Protein AF-A0A4S2T8K8-F1 (afdb_monomer)

Solvent-accessible surface area (backbone atoms only — not comparable to full-atom values): 8260 Å² total; per-residue (Å²): 137,84,84,83,81,82,75,81,81,77,74,72,78,70,74,68,76,72,73,80,57,58,28,91,37,44,67,51,19,47,50,31,52,51,50,32,50,51,57,35,48,76,70,72,42,71,65,49,80,52,95,54,35,40,33,26,59,85,44,47,73,50,94,89,47,81,72,21,31,35,35,33,48,40,88,53,84,82,14,25,40,36,36,34,42,85,93,41,77,48,80,22,52,40,28,67,58,46,47,62,67,43,42,66,51,52,55,54,69,69,48,80,44,77,92,64,82,51,58,94,92,53,81,59,63,88,84,64,70,76,69,90,78,80,125

Mean predicted aligned error: 12.74 Å

Nearest PDB structures (foldseek):
  2ehb-assembly1_D  TM=4.635E-01  e=9.766E+00  Arabidopsis thaliana
  3efj-assembly3_B  TM=3.131E-01  e=3.460E+00  Homo sapiens
  7b42-assembly1_A  TM=3.082E-01  e=4.485E+00  Homo sapiens
  7b43-assembly2_B  TM=3.088E-01  e=8.578E+00  Homo sapiens

Foldseek 3Di:
DDDDDDDPPPPPVPVPPPPLQAQPALVSQVVLVVVLCVVCVVLVFDWDDDVQKIFRQLQALAPPRRRHWMWGFDRDPPTFTFIAHPNDTDTHRGSVRVVVVSVLSSVLQPDDLVPVPDDPPDGRHSPDDPDPPDD

Radius of gyration: 21.59 Å; Cα contacts (8 Å, |Δi|>4): 191; chains: 1; bounding box: 44×66×61 Å

Sequence (135 aa):
MPLTITHPAGSATQTAAAVSAWPATAAAADAELAHLAELLADAGVTAVSAAGVLAAPGLAAGPGDTAGIRVRTTSNPPHALYLIAAGRLTPHTTAGSAFAHLRPLIEAAARPCDGCGAEAGKPCNPGCLPDPTTD

Structure (mmCIF, N/CA/C/O backbone):
data_AF-A0A4S2T8K8-F1
#
_entry.id   AF-A0A4S2T8K8-F1
#
loop_
_atom_site.group_PDB
_atom_site.id
_atom_site.type_symbol
_atom_site.label_atom_id
_atom_site.label_alt_id
_atom_site.label_comp_id
_atom_site.label_asym_id
_atom_site.label_entity_id
_atom_site.label_seq_id
_atom_site.pdbx_PDB_ins_code
_atom_site.Cartn_x
_atom_site.Cartn_y
_atom_site.Cartn_z
_atom_site.occupancy
_atom_site.B_iso_or_equiv
_atom_site.auth_seq_id
_atom_site.auth_comp_id
_atom_site.auth_asym_id
_atom_site.auth_atom_id
_atom_site.pdbx_PDB_model_num
ATOM 1 N N . MET A 1 1 ? 7.712 -57.116 -35.534 1.00 41.38 1 MET A N 1
ATOM 2 C CA . MET A 1 1 ? 6.662 -56.078 -35.476 1.00 41.38 1 MET A CA 1
ATOM 3 C C . MET A 1 1 ? 6.716 -55.423 -34.101 1.00 41.38 1 MET A C 1
ATOM 5 O O . MET A 1 1 ? 6.357 -56.100 -33.147 1.00 41.38 1 MET A O 1
ATOM 9 N N . PRO A 1 2 ? 7.244 -54.196 -33.951 1.00 42.88 2 PRO A N 1
ATOM 10 C CA . PRO A 1 2 ? 7.223 -53.494 -32.672 1.00 42.88 2 PRO A CA 1
ATOM 11 C C . PRO A 1 2 ? 6.031 -52.527 -32.586 1.00 42.88 2 PRO A C 1
ATOM 13 O O . PRO A 1 2 ? 5.710 -51.832 -33.547 1.00 42.88 2 PRO A O 1
ATOM 16 N N . LEU A 1 3 ? 5.373 -52.531 -31.426 1.00 41.97 3 LEU A N 1
ATOM 17 C CA . LEU A 1 3 ? 4.215 -51.709 -31.078 1.00 41.97 3 LEU A CA 1
ATOM 18 C C . LEU A 1 3 ? 4.654 -50.272 -30.762 1.00 41.97 3 LEU A C 1
ATOM 20 O O . LEU A 1 3 ? 5.529 -50.053 -29.926 1.00 41.97 3 LEU A O 1
ATOM 24 N N . THR A 1 4 ? 4.027 -49.298 -31.415 1.00 42.19 4 THR A N 1
ATOM 25 C CA . THR A 1 4 ? 4.173 -47.864 -31.143 1.00 42.19 4 THR A CA 1
ATOM 26 C C . THR A 1 4 ? 3.435 -47.516 -29.849 1.00 42.19 4 THR A C 1
ATOM 28 O O . THR A 1 4 ? 2.208 -47.554 -29.800 1.00 42.19 4 THR A O 1
ATOM 31 N N . ILE A 1 5 ? 4.170 -47.170 -28.789 1.00 52.16 5 ILE A N 1
ATOM 32 C CA . ILE A 1 5 ? 3.596 -46.557 -27.585 1.00 52.16 5 ILE A CA 1
ATOM 33 C C . ILE A 1 5 ? 3.475 -45.055 -27.855 1.00 52.16 5 ILE A C 1
ATOM 35 O O . ILE A 1 5 ? 4.456 -44.315 -27.781 1.00 52.16 5 ILE A O 1
ATOM 39 N N . THR A 1 6 ? 2.268 -44.604 -28.187 1.00 43.56 6 THR A N 1
ATOM 40 C CA . THR A 1 6 ? 1.914 -43.181 -28.195 1.00 43.56 6 THR A CA 1
ATOM 41 C C . THR A 1 6 ? 1.750 -42.721 -26.747 1.00 43.56 6 THR A C 1
ATOM 43 O O . THR A 1 6 ? 0.721 -42.967 -26.126 1.00 43.56 6 THR A O 1
ATOM 46 N N . HIS A 1 7 ? 2.769 -42.063 -26.193 1.00 45.03 7 HIS A N 1
ATOM 47 C CA . HIS A 1 7 ? 2.611 -41.280 -24.968 1.00 45.03 7 HIS A CA 1
ATOM 48 C C . HIS A 1 7 ? 1.854 -39.984 -25.297 1.00 45.03 7 HIS A C 1
ATOM 50 O O . HIS A 1 7 ? 2.333 -39.216 -26.136 1.00 45.03 7 HIS A O 1
ATOM 56 N N . PRO A 1 8 ? 0.733 -39.663 -24.628 1.00 48.66 8 PRO A N 1
ATOM 57 C CA . PRO A 1 8 ? 0.291 -38.284 -24.553 1.00 48.66 8 PRO A CA 1
ATOM 58 C C . PRO A 1 8 ? 1.246 -37.573 -23.592 1.00 48.66 8 PRO A C 1
ATOM 60 O O . PRO A 1 8 ? 1.192 -37.771 -22.379 1.00 48.66 8 PRO A O 1
ATOM 63 N N . ALA A 1 9 ? 2.158 -36.764 -24.130 1.00 49.81 9 ALA A N 1
ATOM 64 C CA . ALA A 1 9 ? 2.886 -35.797 -23.324 1.00 49.81 9 ALA A CA 1
ATOM 65 C C . ALA A 1 9 ? 1.883 -34.727 -22.875 1.00 49.81 9 ALA A C 1
ATOM 67 O O . ALA A 1 9 ? 1.670 -33.716 -23.541 1.00 49.81 9 ALA A O 1
ATOM 68 N N . GLY A 1 10 ? 1.215 -35.000 -21.756 1.00 43.75 10 GLY A N 1
ATOM 69 C CA . GLY A 1 10 ? 0.542 -33.990 -20.964 1.00 43.75 10 GLY A CA 1
ATOM 70 C C . GLY A 1 10 ? 1.599 -33.035 -20.433 1.00 43.75 10 GLY A C 1
ATOM 71 O O . GLY A 1 10 ? 2.109 -33.218 -19.332 1.00 43.75 10 GLY A O 1
ATOM 72 N N . SER A 1 11 ? 1.940 -32.020 -21.222 1.00 45.62 11 SER A N 1
ATOM 73 C CA . SER A 1 11 ? 2.632 -30.843 -20.716 1.00 45.62 11 SER A CA 1
ATOM 74 C C . SER A 1 11 ? 1.617 -30.037 -19.919 1.00 45.62 11 SER A C 1
ATOM 76 O O . SER A 1 11 ? 1.067 -29.045 -20.392 1.00 45.62 11 SER A O 1
ATOM 78 N N . ALA A 1 12 ? 1.341 -30.481 -18.693 1.00 46.97 12 ALA A N 1
ATOM 79 C CA . ALA A 1 12 ? 0.974 -29.533 -17.665 1.00 46.97 12 ALA A CA 1
ATOM 80 C C . ALA A 1 12 ? 2.181 -28.604 -17.551 1.00 46.97 12 ALA A C 1
ATOM 82 O O . ALA A 1 12 ? 3.215 -28.979 -16.998 1.00 46.97 12 ALA A O 1
ATOM 83 N N . THR A 1 13 ? 2.075 -27.419 -18.149 1.00 43.62 13 THR A N 1
ATOM 84 C CA . THR A 1 13 ? 2.903 -26.282 -17.778 1.00 43.62 13 THR A CA 1
ATOM 85 C C . THR A 1 13 ? 2.612 -26.049 -16.306 1.00 43.62 13 THR A C 1
ATOM 87 O O . THR A 1 13 ? 1.689 -25.332 -15.933 1.00 43.62 13 THR A O 1
ATOM 90 N N . GLN A 1 14 ? 3.342 -26.761 -15.453 1.00 42.53 14 GLN A N 1
ATOM 91 C CA . GLN A 1 14 ? 3.471 -26.430 -14.058 1.00 42.53 14 GLN A CA 1
ATOM 92 C C . GLN A 1 14 ? 4.149 -25.071 -14.096 1.00 42.53 14 GLN A C 1
ATOM 94 O O . GLN A 1 14 ? 5.351 -24.983 -14.335 1.00 42.53 14 GLN A O 1
ATOM 99 N N . THR A 1 15 ? 3.339 -24.014 -14.008 1.00 43.56 15 THR A N 1
ATOM 100 C CA . THR A 1 15 ? 3.792 -22.658 -13.735 1.00 43.56 15 THR A CA 1
ATOM 101 C C . THR A 1 15 ? 4.699 -22.794 -12.533 1.00 43.56 15 THR A C 1
ATOM 103 O O . THR A 1 15 ? 4.224 -22.980 -11.411 1.00 43.56 15 THR A O 1
ATOM 106 N N . ALA A 1 16 ? 6.006 -22.838 -12.790 1.00 43.78 16 ALA A N 1
ATOM 107 C CA . ALA A 1 16 ? 7.004 -22.798 -11.752 1.00 43.78 16 ALA A CA 1
ATOM 108 C C . ALA A 1 16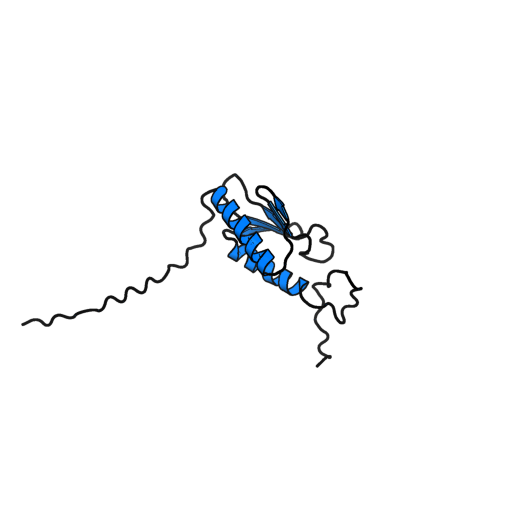 ? 6.619 -21.581 -10.927 1.00 43.78 16 ALA A C 1
ATOM 110 O O . ALA A 1 16 ? 6.539 -20.481 -11.479 1.00 43.78 16 ALA A O 1
ATOM 111 N N . ALA A 1 17 ? 6.256 -21.805 -9.662 1.00 45.47 17 ALA A N 1
ATOM 112 C CA . ALA A 1 17 ? 6.048 -20.725 -8.723 1.00 45.47 17 ALA A CA 1
ATOM 113 C C . ALA A 1 17 ? 7.278 -19.840 -8.875 1.00 45.47 17 ALA A C 1
ATOM 115 O O . ALA A 1 17 ? 8.391 -20.296 -8.602 1.00 45.47 17 ALA A O 1
ATOM 116 N N . ALA A 1 18 ? 7.088 -18.658 -9.467 1.00 50.91 18 ALA A N 1
ATOM 117 C CA . ALA A 1 18 ? 8.171 -17.734 -9.693 1.00 50.91 18 ALA A CA 1
ATOM 118 C C . ALA A 1 18 ? 8.780 -17.529 -8.314 1.00 50.91 18 ALA A C 1
ATOM 120 O O . ALA A 1 18 ? 8.121 -17.003 -7.419 1.00 50.91 18 ALA A O 1
ATOM 121 N N . VAL A 1 19 ? 9.992 -18.050 -8.107 1.00 50.69 19 VAL A N 1
ATOM 122 C CA . VAL A 1 19 ? 10.800 -17.679 -6.952 1.00 50.69 19 VAL A CA 1
ATOM 123 C C . VAL A 1 19 ? 10.744 -16.164 -6.963 1.00 50.69 19 VAL A C 1
ATOM 125 O O . VAL A 1 19 ? 11.100 -15.595 -7.994 1.00 50.69 19 VAL A O 1
ATOM 128 N N . SER A 1 20 ? 10.179 -15.548 -5.917 1.00 59.81 20 SER A N 1
ATOM 129 C CA . SER A 1 20 ? 9.897 -14.112 -5.876 1.00 59.81 20 SER A CA 1
ATOM 130 C C . SER A 1 20 ? 11.211 -13.343 -5.930 1.00 59.81 20 SER A C 1
ATOM 132 O O . SER A 1 20 ? 11.757 -12.923 -4.908 1.00 59.81 20 SER A O 1
ATOM 134 N N . ALA A 1 21 ? 11.761 -13.244 -7.133 1.00 78.62 21 ALA A N 1
ATOM 135 C CA . ALA A 1 21 ? 12.993 -12.569 -7.425 1.00 78.62 21 ALA A CA 1
ATOM 136 C C . ALA A 1 21 ? 12.756 -11.100 -7.119 1.00 78.62 21 ALA A C 1
ATOM 138 O O . ALA A 1 21 ? 11.684 -10.553 -7.383 1.00 78.62 21 ALA A O 1
ATOM 139 N N . TRP A 1 22 ? 13.756 -10.478 -6.513 1.00 84.56 22 TRP A N 1
ATOM 140 C CA . TRP A 1 22 ? 13.727 -9.046 -6.297 1.00 84.56 22 TRP A CA 1
ATOM 141 C C . TRP A 1 22 ? 13.484 -8.341 -7.638 1.00 84.56 22 TRP A C 1
ATOM 143 O O . TRP A 1 22 ? 14.048 -8.782 -8.648 1.00 84.56 22 TRP A O 1
ATOM 153 N N . PRO A 1 23 ? 12.670 -7.273 -7.669 1.00 87.56 23 PRO A N 1
ATOM 154 C CA . PRO A 1 23 ? 12.531 -6.441 -8.849 1.00 87.56 23 PRO A CA 1
ATOM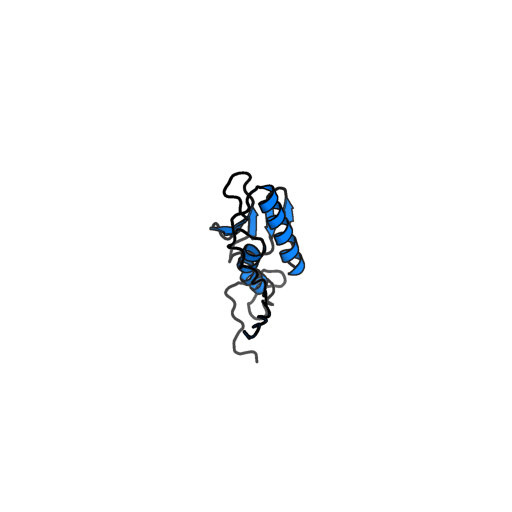 155 C C . PRO A 1 23 ? 13.898 -6.123 -9.466 1.00 87.56 23 PRO A C 1
ATOM 157 O O . PRO A 1 23 ? 14.830 -5.684 -8.793 1.00 87.56 23 PRO A O 1
ATOM 160 N N . ALA A 1 24 ? 14.039 -6.377 -10.765 1.00 87.12 24 ALA A N 1
ATOM 161 C CA . ALA A 1 24 ? 15.325 -6.220 -11.444 1.00 87.12 24 ALA A CA 1
ATOM 162 C C . ALA A 1 24 ? 15.706 -4.746 -11.665 1.00 87.12 24 ALA A C 1
ATOM 164 O O . ALA A 1 24 ? 16.869 -4.439 -11.910 1.00 87.12 24 ALA A O 1
ATOM 165 N N . THR A 1 25 ? 14.729 -3.834 -11.604 1.00 91.44 25 THR A N 1
ATOM 166 C CA . THR A 1 25 ? 14.909 -2.402 -11.870 1.00 91.44 25 THR A CA 1
ATOM 167 C C . THR A 1 25 ? 14.044 -1.552 -10.940 1.00 91.44 25 THR A C 1
ATOM 169 O O . THR A 1 25 ? 13.038 -2.028 -10.408 1.00 91.44 25 THR A O 1
ATOM 172 N N . ALA A 1 26 ? 14.391 -0.269 -10.802 1.00 90.75 26 ALA A N 1
ATOM 173 C CA . ALA A 1 26 ? 13.561 0.705 -10.091 1.00 90.75 26 ALA A CA 1
ATOM 174 C C . ALA A 1 26 ? 12.163 0.829 -10.723 1.00 90.75 26 ALA A C 1
ATOM 176 O O . ALA A 1 26 ? 11.173 0.838 -10.006 1.00 90.75 26 ALA A O 1
ATOM 177 N N . ALA A 1 27 ? 12.073 0.807 -12.059 1.00 92.69 27 ALA A N 1
ATOM 178 C CA . ALA A 1 27 ? 10.797 0.845 -12.773 1.00 92.69 27 ALA A CA 1
ATOM 179 C C . ALA A 1 27 ? 9.915 -0.382 -12.478 1.00 92.69 27 ALA A C 1
ATOM 181 O O . ALA A 1 27 ? 8.704 -0.248 -12.341 1.00 92.69 27 ALA A O 1
ATOM 182 N N . ALA A 1 28 ? 10.511 -1.572 -12.337 1.00 92.38 28 ALA A N 1
ATOM 183 C CA . ALA A 1 28 ? 9.777 -2.766 -11.923 1.00 92.38 28 ALA A CA 1
ATOM 184 C C . ALA A 1 28 ? 9.270 -2.645 -10.476 1.00 92.38 28 ALA A C 1
ATOM 186 O O . ALA A 1 28 ? 8.139 -3.024 -10.194 1.00 92.38 28 ALA A O 1
ATOM 187 N N . ALA A 1 29 ? 10.067 -2.074 -9.568 1.00 93.19 29 ALA A N 1
ATOM 188 C CA . ALA A 1 29 ? 9.614 -1.813 -8.203 1.00 93.19 29 ALA A CA 1
ATOM 189 C C . ALA A 1 29 ? 8.500 -0.753 -8.152 1.00 93.19 29 ALA A C 1
ATOM 191 O O . ALA A 1 29 ? 7.554 -0.909 -7.385 1.00 93.19 29 ALA A O 1
ATOM 192 N N . ASP A 1 30 ? 8.567 0.286 -8.988 1.00 93.69 30 ASP A N 1
ATOM 193 C CA . ASP A 1 30 ? 7.508 1.295 -9.097 1.00 93.69 30 ASP A CA 1
ATOM 194 C C . ASP A 1 30 ? 6.215 0.708 -9.688 1.00 93.69 30 ASP A C 1
ATOM 196 O O . ASP A 1 30 ? 5.125 1.071 -9.248 1.00 93.69 30 ASP A O 1
ATOM 200 N N . ALA A 1 31 ? 6.312 -0.247 -10.620 1.00 93.94 31 ALA A N 1
ATOM 201 C CA . ALA A 1 31 ? 5.155 -0.991 -11.116 1.00 93.94 31 ALA A CA 1
ATOM 202 C C . ALA A 1 31 ? 4.504 -1.840 -10.009 1.00 93.94 31 ALA A C 1
ATOM 204 O O . ALA A 1 31 ? 3.284 -1.825 -9.860 1.00 93.94 31 ALA A O 1
ATOM 205 N N . GLU A 1 32 ? 5.303 -2.513 -9.175 1.00 95.44 32 GLU A N 1
ATOM 206 C CA . GLU A 1 32 ? 4.794 -3.218 -7.989 1.00 95.44 32 GLU A CA 1
ATOM 207 C C . GLU A 1 32 ? 4.192 -2.244 -6.958 1.00 95.44 32 GLU A C 1
ATOM 209 O O . GLU A 1 32 ? 3.210 -2.567 -6.294 1.00 95.44 32 GLU A O 1
ATOM 214 N N . LEU A 1 33 ? 4.728 -1.026 -6.834 1.00 95.81 33 LEU A N 1
ATOM 215 C CA . LEU A 1 33 ? 4.175 -0.004 -5.941 1.00 95.81 33 LEU A CA 1
ATOM 216 C C . LEU A 1 33 ? 2.808 0.491 -6.437 1.00 95.81 33 LEU A C 1
ATOM 218 O O . LEU A 1 33 ? 1.895 0.667 -5.630 1.00 95.81 33 LEU A O 1
ATOM 222 N N . ALA A 1 34 ? 2.656 0.684 -7.750 1.00 96.00 34 ALA A N 1
ATOM 223 C CA . ALA A 1 34 ? 1.385 1.042 -8.375 1.00 96.00 34 ALA A CA 1
ATOM 224 C C . ALA A 1 34 ? 0.350 -0.082 -8.227 1.00 96.00 34 ALA A C 1
ATOM 226 O O . ALA A 1 34 ? -0.771 0.171 -7.795 1.00 96.00 34 ALA A O 1
ATOM 227 N N . HIS A 1 35 ? 0.752 -1.330 -8.472 1.00 97.00 35 HIS A N 1
ATOM 228 C CA . HIS A 1 35 ? -0.112 -2.494 -8.282 1.00 97.00 35 HIS A CA 1
ATOM 229 C C . HIS A 1 35 ? -0.542 -2.659 -6.813 1.00 97.00 35 HIS A C 1
ATOM 231 O O . HIS A 1 35 ? -1.692 -2.984 -6.530 1.00 97.00 35 HIS A O 1
ATOM 237 N N . LEU A 1 36 ? 0.334 -2.364 -5.845 1.00 97.06 36 LEU A N 1
ATOM 238 C CA . LEU A 1 36 ? -0.058 -2.340 -4.434 1.00 97.06 36 LEU A CA 1
ATOM 239 C C . LEU A 1 36 ? -1.126 -1.272 -4.148 1.00 97.06 36 LEU A C 1
ATOM 241 O O . LEU A 1 36 ? -2.019 -1.513 -3.338 1.00 97.06 36 LEU A O 1
ATOM 245 N N . ALA A 1 37 ? -1.045 -0.104 -4.790 1.00 96.75 37 ALA A N 1
ATOM 246 C CA . ALA A 1 37 ? -2.054 0.942 -4.638 1.00 96.75 37 ALA A CA 1
ATOM 247 C C . ALA A 1 37 ? -3.429 0.492 -5.157 1.00 96.75 37 ALA A C 1
ATOM 249 O O . ALA A 1 37 ? -4.433 0.763 -4.501 1.00 96.75 37 ALA A O 1
ATOM 250 N N . GLU A 1 38 ? -3.470 -0.237 -6.275 1.00 97.25 38 GLU A N 1
ATOM 251 C CA . GLU A 1 38 ? -4.698 -0.839 -6.815 1.00 97.25 38 GLU A CA 1
ATOM 252 C C . GLU A 1 38 ? -5.296 -1.858 -5.835 1.00 97.25 38 GLU A C 1
ATOM 254 O O . GLU A 1 38 ? -6.462 -1.742 -5.472 1.00 97.25 38 GLU A O 1
ATOM 259 N N . LEU A 1 39 ? -4.481 -2.778 -5.302 1.00 97.56 39 LEU A N 1
ATOM 260 C CA . LEU A 1 39 ? -4.938 -3.766 -4.313 1.00 97.56 39 LEU A CA 1
ATOM 261 C C . LEU A 1 39 ? -5.500 -3.115 -3.039 1.00 97.56 39 LEU A C 1
ATOM 263 O O . LEU A 1 39 ? -6.475 -3.598 -2.464 1.00 97.56 39 LEU A O 1
ATOM 267 N N . LEU A 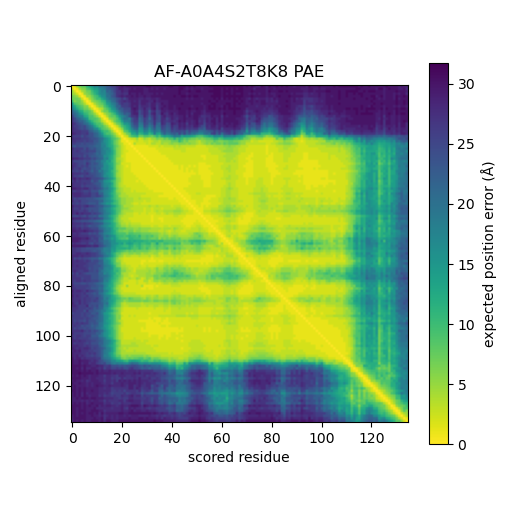1 40 ? -4.886 -2.023 -2.575 1.00 95.25 40 LEU A N 1
ATOM 268 C CA . LEU A 1 40 ? -5.389 -1.262 -1.431 1.00 95.25 40 LEU A CA 1
ATOM 269 C C . LEU A 1 40 ? -6.717 -0.568 -1.752 1.00 95.25 40 LEU A C 1
ATOM 271 O O . LEU A 1 40 ? -7.624 -0.607 -0.923 1.00 95.25 40 LEU A O 1
ATOM 275 N N . ALA A 1 41 ? -6.849 0.019 -2.942 1.00 95.12 41 AL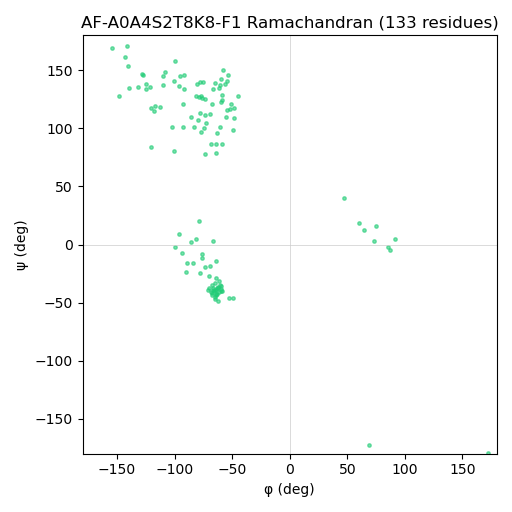A A N 1
ATOM 276 C CA . ALA A 1 41 ? -8.091 0.645 -3.382 1.00 95.12 41 ALA A CA 1
ATOM 277 C C . ALA A 1 41 ? -9.235 -0.377 -3.497 1.00 95.12 41 ALA A C 1
ATOM 279 O O . ALA A 1 41 ? -10.330 -0.116 -2.997 1.00 95.12 41 ALA A O 1
ATOM 280 N N . ASP A 1 42 ? -8.965 -1.560 -4.055 1.00 95.88 42 ASP A N 1
ATOM 281 C CA . ASP A 1 42 ? -9.923 -2.673 -4.135 1.00 95.88 42 ASP A CA 1
ATOM 282 C C . ASP A 1 42 ? -10.356 -3.166 -2.745 1.00 95.88 42 ASP A C 1
ATOM 284 O O . ASP A 1 42 ? -11.499 -3.578 -2.546 1.00 95.88 42 ASP A O 1
ATOM 288 N N . ALA A 1 43 ? -9.464 -3.074 -1.754 1.00 92.50 43 ALA A N 1
ATOM 289 C CA . ALA A 1 43 ? -9.759 -3.365 -0.353 1.00 92.50 43 ALA A CA 1
ATOM 290 C C . ALA A 1 43 ? -10.445 -2.203 0.398 1.00 92.50 43 ALA A C 1
ATOM 292 O O . ALA A 1 43 ? -10.648 -2.293 1.610 1.00 92.50 43 ALA A O 1
ATOM 293 N N . GLY A 1 44 ? -10.785 -1.105 -0.286 1.00 92.00 44 GLY A N 1
ATOM 294 C CA . GLY A 1 44 ? -11.428 0.070 0.308 1.00 92.00 44 GLY A CA 1
ATOM 295 C C . GLY A 1 44 ? -10.495 0.954 1.143 1.00 92.00 44 GLY A C 1
ATOM 296 O O . GLY A 1 44 ? -10.965 1.787 1.919 1.00 92.00 44 GLY A O 1
ATOM 297 N N . VAL A 1 45 ? -9.175 0.792 1.013 1.00 91.75 45 VAL A N 1
ATOM 298 C CA . VAL A 1 45 ? -8.174 1.570 1.750 1.00 91.75 45 VAL A CA 1
ATOM 299 C C . VAL A 1 45 ? -7.750 2.780 0.924 1.00 91.75 45 VAL A C 1
ATOM 301 O O . VAL A 1 45 ? -7.175 2.656 -0.155 1.00 91.75 45 VAL A O 1
ATOM 304 N N . THR A 1 46 ? -7.955 3.976 1.474 1.00 91.00 46 THR A N 1
ATOM 305 C CA . THR A 1 46 ? -7.461 5.217 0.867 1.00 91.00 46 THR A CA 1
ATOM 306 C C . THR A 1 46 ? -5.936 5.283 0.946 1.00 91.00 46 THR A C 1
ATOM 308 O O . THR A 1 46 ? -5.366 5.451 2.030 1.00 91.00 46 THR A O 1
ATOM 311 N N . ALA A 1 47 ? -5.282 5.210 -0.212 1.00 92.75 47 ALA A N 1
ATOM 312 C CA . ALA A 1 47 ? -3.845 5.397 -0.352 1.00 92.75 47 ALA A CA 1
ATOM 313 C C . ALA A 1 47 ? -3.511 6.717 -1.073 1.00 92.75 47 ALA A C 1
ATOM 315 O O . ALA A 1 47 ? -4.226 7.164 -1.968 1.00 92.75 47 ALA A O 1
ATOM 316 N N . VAL A 1 48 ? -2.409 7.348 -0.673 1.00 93.94 48 VAL A N 1
ATOM 317 C CA . VAL A 1 48 ? -1.856 8.571 -1.262 1.00 93.94 48 VAL A CA 1
ATOM 318 C C . VAL A 1 48 ? -0.533 8.224 -1.934 1.00 93.94 48 VAL A C 1
ATOM 320 O O . VAL A 1 48 ? 0.415 7.804 -1.266 1.00 93.94 48 VAL A O 1
ATOM 323 N N . SER A 1 49 ? -0.46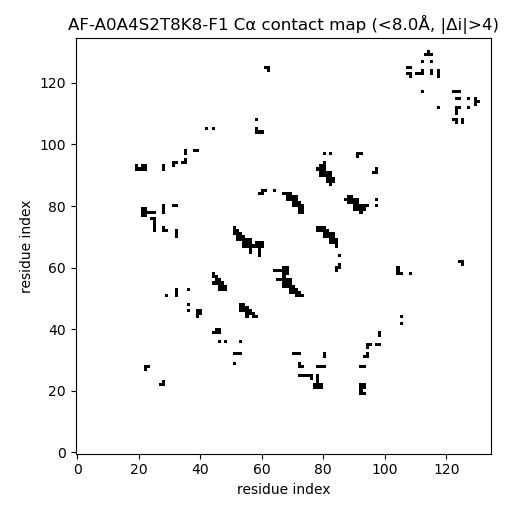7 8.423 -3.247 1.00 92.88 49 SER A N 1
ATOM 324 C CA . SER A 1 49 ? 0.703 8.093 -4.066 1.00 92.88 49 SER A CA 1
ATOM 325 C C . SER A 1 49 ? 1.551 9.327 -4.374 1.00 92.88 49 SER A C 1
ATOM 327 O O . SER A 1 49 ? 1.033 10.401 -4.677 1.00 92.88 49 SER A O 1
ATOM 329 N N . ALA A 1 50 ? 2.869 9.157 -4.340 1.00 90.50 50 ALA A N 1
ATOM 330 C CA . ALA A 1 50 ? 3.876 10.100 -4.814 1.00 90.50 50 ALA A CA 1
ATOM 331 C C . ALA A 1 50 ? 5.021 9.323 -5.491 1.00 90.50 50 ALA A C 1
ATOM 333 O O . ALA A 1 50 ? 5.075 8.097 -5.423 1.00 90.50 50 ALA A O 1
ATOM 334 N N . ALA A 1 51 ? 5.953 10.019 -6.147 1.00 89.12 51 ALA A N 1
ATOM 335 C CA . ALA A 1 51 ? 7.079 9.368 -6.821 1.00 89.12 51 ALA A CA 1
ATOM 336 C C . ALA A 1 51 ? 7.863 8.449 -5.857 1.00 89.12 51 ALA A C 1
ATOM 338 O O . ALA A 1 51 ? 8.427 8.923 -4.868 1.00 89.12 51 ALA A O 1
ATOM 339 N N . GLY A 1 52 ? 7.856 7.140 -6.138 1.00 90.38 52 GLY A N 1
ATOM 340 C CA . GLY A 1 52 ? 8.511 6.094 -5.342 1.00 90.38 52 GLY A CA 1
ATOM 341 C C . GLY A 1 52 ? 7.957 5.895 -3.924 1.00 90.38 52 GLY A C 1
ATOM 342 O O . GLY A 1 52 ? 8.607 5.251 -3.097 1.00 90.38 52 GLY A O 1
ATOM 343 N N . VAL A 1 53 ? 6.794 6.471 -3.595 1.00 93.81 53 VAL A N 1
ATOM 344 C CA . VAL A 1 53 ? 6.195 6.395 -2.254 1.00 93.81 53 VAL A CA 1
ATOM 345 C C . VAL A 1 53 ? 4.685 6.195 -2.332 1.00 93.81 53 VAL A C 1
ATOM 347 O O . VAL A 1 53 ? 3.982 6.921 -3.024 1.00 93.81 53 VAL A O 1
ATOM 350 N N . LEU A 1 54 ? 4.179 5.270 -1.527 1.00 96.06 54 LEU A N 1
ATOM 351 C CA . LEU A 1 54 ? 2.759 5.069 -1.265 1.00 96.06 54 LEU A CA 1
ATOM 352 C C . LEU A 1 54 ? 2.512 5.226 0.237 1.00 96.06 54 LEU A C 1
ATOM 354 O O . LEU A 1 54 ? 3.276 4.706 1.047 1.00 96.06 54 LEU A O 1
ATOM 358 N N . ALA A 1 55 ? 1.471 5.945 0.637 1.00 94.12 55 ALA A N 1
ATOM 359 C CA . ALA A 1 55 ? 1.087 6.089 2.038 1.00 94.12 55 ALA A CA 1
ATOM 360 C C . ALA A 1 55 ? -0.369 5.672 2.234 1.00 94.12 55 ALA A C 1
ATOM 362 O O . ALA A 1 55 ? -1.220 6.060 1.445 1.00 94.12 55 ALA A O 1
ATOM 363 N N . ALA A 1 56 ? -0.666 4.947 3.307 1.00 92.56 56 ALA A N 1
ATOM 364 C CA . ALA A 1 56 ? -2.021 4.606 3.731 1.00 92.56 56 ALA A CA 1
ATOM 365 C C . ALA A 1 56 ? -2.244 5.161 5.151 1.00 92.56 56 ALA A C 1
ATOM 367 O O . ALA A 1 56 ? -2.050 4.439 6.131 1.00 92.56 56 ALA A O 1
ATOM 368 N N . PRO A 1 57 ? -2.615 6.451 5.291 1.00 86.25 57 PRO A N 1
ATOM 369 C CA . PRO A 1 57 ? -2.691 7.118 6.596 1.00 86.25 57 PRO A CA 1
ATOM 370 C C . PRO A 1 57 ? -3.743 6.520 7.537 1.00 86.25 57 PRO A C 1
ATOM 372 O O . PRO A 1 57 ? -3.584 6.584 8.749 1.00 86.25 57 PRO A O 1
ATOM 375 N N . GLY A 1 58 ? -4.816 5.946 6.982 1.00 83.62 58 GLY A N 1
ATOM 376 C CA . GLY A 1 58 ? -5.882 5.301 7.758 1.00 83.62 58 GLY A CA 1
ATOM 377 C C . GLY A 1 58 ? -5.511 3.920 8.304 1.00 83.62 58 GLY A C 1
ATOM 378 O O . GLY A 1 58 ? -6.269 3.354 9.085 1.00 83.62 58 GLY A O 1
ATOM 379 N N . LEU A 1 59 ? -4.361 3.373 7.905 1.00 86.12 59 LEU A N 1
ATOM 380 C CA . LEU A 1 59 ? -3.897 2.064 8.337 1.00 86.12 59 LEU A CA 1
ATOM 381 C C . LEU A 1 59 ? -2.823 2.254 9.412 1.00 86.12 59 LEU A C 1
ATOM 383 O O . LEU A 1 59 ? -1.684 2.584 9.095 1.00 86.12 59 LEU A O 1
ATOM 387 N N . ALA A 1 60 ? -3.187 2.083 10.682 1.00 83.44 60 ALA A N 1
ATOM 388 C CA . ALA A 1 60 ? -2.260 2.203 11.806 1.00 83.44 60 ALA A CA 1
ATOM 389 C C . ALA A 1 60 ? -1.642 0.841 12.149 1.00 83.44 60 ALA A C 1
ATOM 391 O O . ALA A 1 60 ? -2.355 -0.155 12.271 1.00 83.44 60 ALA A O 1
ATOM 392 N N . ALA A 1 61 ? -0.324 0.790 12.355 1.00 80.81 61 ALA A N 1
ATOM 393 C CA . ALA A 1 61 ? 0.366 -0.440 12.752 1.00 80.81 61 ALA A CA 1
ATOM 394 C C . ALA A 1 61 ? 0.174 -0.798 14.240 1.00 80.81 61 ALA A C 1
ATOM 396 O O . ALA A 1 61 ? 0.541 -1.891 14.672 1.00 80.81 61 ALA A O 1
ATOM 397 N N . GLY A 1 62 ? -0.373 0.122 15.038 1.00 73.19 62 GLY A N 1
ATOM 398 C CA . GLY A 1 62 ? -0.646 -0.085 16.453 1.00 73.19 62 GLY A CA 1
ATOM 399 C C . GLY A 1 62 ? -1.107 1.188 17.172 1.00 73.19 62 GLY A C 1
ATOM 400 O O . GLY A 1 62 ? -1.214 2.253 16.558 1.00 73.19 62 GLY A O 1
ATOM 401 N N . PRO A 1 63 ? -1.371 1.101 18.488 1.00 65.88 63 PRO A N 1
ATOM 402 C CA . PRO A 1 63 ? -1.761 2.249 19.300 1.00 65.88 63 PRO A CA 1
ATOM 403 C C . PRO A 1 63 ? -0.685 3.342 19.268 1.00 65.88 63 PRO A C 1
ATOM 405 O O . PRO A 1 63 ? 0.485 3.074 19.534 1.00 65.88 63 PRO A O 1
ATOM 408 N N . GLY A 1 64 ? -1.083 4.578 18.962 1.00 67.62 64 GLY A N 1
ATOM 409 C CA . GLY A 1 64 ? -0.174 5.729 18.897 1.00 67.62 64 GLY A CA 1
ATOM 410 C C . GLY A 1 64 ? 0.542 5.921 17.555 1.00 67.62 64 GLY A C 1
ATOM 411 O O . GLY A 1 64 ? 1.247 6.916 17.397 1.00 67.62 64 GLY A O 1
ATOM 412 N N . ASP A 1 65 ? 0.339 5.033 16.576 1.00 76.31 65 ASP A N 1
ATOM 413 C CA . ASP A 1 65 ? 0.785 5.263 15.201 1.00 76.31 65 ASP A CA 1
ATOM 414 C C . ASP A 1 65 ? -0.158 6.246 14.495 1.00 76.31 65 ASP A C 1
ATOM 416 O O . ASP A 1 65 ? -1.226 5.882 14.008 1.00 76.31 65 ASP A O 1
ATOM 420 N N . THR A 1 66 ? 0.236 7.518 14.470 1.00 72.25 66 THR A N 1
ATOM 421 C CA . THR A 1 66 ? -0.489 8.595 13.778 1.00 72.25 66 THR A CA 1
ATOM 422 C C . THR A 1 66 ? 0.016 8.836 12.357 1.00 72.25 66 THR A C 1
ATOM 424 O O . THR A 1 66 ? -0.565 9.637 11.626 1.00 72.25 66 THR A O 1
ATOM 427 N N . ALA A 1 67 ? 1.111 8.180 11.963 1.00 78.12 67 ALA A N 1
ATOM 428 C CA . ALA A 1 67 ? 1.728 8.356 10.653 1.00 78.12 67 ALA A CA 1
ATOM 429 C C . ALA A 1 67 ? 1.165 7.380 9.610 1.00 78.12 67 ALA A C 1
ATOM 431 O O . ALA A 1 67 ? 1.242 7.674 8.410 1.00 78.12 67 ALA A O 1
ATOM 432 N N . GLY A 1 68 ? 0.616 6.256 10.080 1.00 86.50 68 GLY A N 1
ATOM 433 C CA . GLY A 1 68 ? 0.083 5.172 9.270 1.00 86.50 68 GLY A CA 1
ATOM 434 C C . GLY A 1 68 ? 1.170 4.411 8.511 1.00 86.50 68 GLY A C 1
ATOM 435 O O . GLY A 1 68 ? 2.373 4.638 8.674 1.00 86.50 68 GLY A O 1
ATOM 436 N N . ILE A 1 69 ? 0.743 3.510 7.630 1.00 92.44 69 ILE A N 1
ATOM 437 C CA . ILE A 1 69 ? 1.660 2.727 6.799 1.00 92.44 69 ILE A CA 1
ATOM 438 C C . ILE A 1 69 ? 2.235 3.574 5.663 1.00 92.44 69 ILE A C 1
ATOM 440 O O . ILE A 1 69 ? 1.528 4.329 4.990 1.00 92.44 69 ILE A O 1
ATOM 444 N N . ARG A 1 70 ? 3.528 3.384 5.381 1.00 94.31 70 ARG A N 1
ATOM 445 C CA . ARG A 1 70 ? 4.180 3.881 4.160 1.00 94.31 70 ARG A CA 1
ATOM 446 C C . ARG A 1 70 ? 4.903 2.753 3.447 1.00 94.31 70 ARG A C 1
ATOM 448 O O . ARG A 1 70 ? 5.477 1.889 4.090 1.00 94.31 70 ARG A O 1
ATOM 455 N N . VAL A 1 71 ? 4.935 2.789 2.125 1.00 95.75 71 VAL A N 1
ATOM 456 C CA . VAL A 1 71 ? 5.727 1.888 1.291 1.00 95.75 71 VAL A CA 1
ATOM 457 C C . VAL A 1 71 ? 6.602 2.734 0.385 1.00 95.75 71 VAL A C 1
ATOM 459 O O . VAL A 1 71 ? 6.140 3.729 -0.172 1.00 95.75 71 VAL A O 1
ATOM 462 N N . ARG A 1 72 ? 7.884 2.389 0.277 1.00 94.94 72 ARG A N 1
ATOM 463 C CA . ARG A 1 72 ? 8.848 3.113 -0.559 1.00 94.94 72 ARG A CA 1
ATOM 464 C C . ARG A 1 72 ? 9.591 2.165 -1.476 1.00 94.94 72 ARG A C 1
ATOM 466 O O . ARG A 1 72 ? 9.910 1.053 -1.068 1.00 94.94 72 ARG A O 1
ATOM 473 N N . THR A 1 73 ? 9.931 2.630 -2.665 1.00 93.00 73 THR A N 1
ATOM 474 C CA . THR A 1 73 ? 10.892 1.964 -3.548 1.00 93.00 73 THR A CA 1
ATOM 475 C C . THR A 1 73 ? 12.259 2.636 -3.429 1.00 93.00 73 THR A C 1
ATOM 477 O O . THR A 1 73 ? 12.382 3.780 -2.981 1.00 93.00 73 THR A O 1
ATOM 480 N N . THR A 1 74 ? 13.321 1.914 -3.785 1.00 84.56 74 THR A N 1
ATOM 481 C CA . THR A 1 74 ? 14.680 2.464 -3.867 1.00 84.56 74 THR A CA 1
ATOM 482 C C . THR A 1 74 ? 15.131 2.552 -5.317 1.00 84.56 74 THR A C 1
ATOM 484 O O . THR A 1 74 ? 14.988 1.611 -6.101 1.00 84.56 74 THR A O 1
ATOM 487 N N . SER A 1 75 ? 15.765 3.673 -5.665 1.00 82.38 75 SER A N 1
ATOM 488 C CA . SER A 1 75 ? 16.391 3.854 -6.981 1.00 82.38 75 SER A CA 1
ATOM 489 C C . SER A 1 75 ? 17.634 2.983 -7.172 1.00 82.38 75 SER A C 1
ATOM 491 O O . SER A 1 75 ? 18.041 2.754 -8.305 1.00 82.38 75 SER A O 1
ATOM 493 N N . ASN A 1 76 ? 18.225 2.489 -6.079 1.00 84.38 76 ASN A N 1
ATOM 494 C CA . ASN A 1 76 ? 19.389 1.611 -6.099 1.00 84.38 76 ASN A CA 1
ATOM 495 C C . ASN A 1 76 ? 19.005 0.180 -5.703 1.00 84.38 76 ASN A C 1
ATOM 497 O O . ASN A 1 76 ? 18.120 0.006 -4.854 1.00 84.38 76 ASN A O 1
ATOM 501 N N . PRO A 1 77 ? 19.702 -0.830 -6.253 1.00 83.06 77 PRO A N 1
ATOM 502 C CA . PRO A 1 77 ? 19.565 -2.201 -5.805 1.00 83.06 77 PRO A CA 1
ATOM 503 C C . PRO A 1 77 ? 19.884 -2.360 -4.306 1.00 83.06 77 PRO A C 1
ATOM 505 O O . PRO A 1 77 ? 20.742 -1.646 -3.779 1.00 83.06 77 PRO A O 1
ATOM 508 N N . PRO A 1 78 ? 19.256 -3.334 -3.635 1.00 85.00 78 PRO A N 1
ATOM 509 C CA . PRO A 1 78 ? 18.289 -4.264 -4.208 1.00 85.00 78 PRO A CA 1
ATOM 510 C C . PRO A 1 78 ? 16.893 -3.605 -4.291 1.00 85.00 78 PRO A C 1
ATOM 512 O O . PRO A 1 78 ? 16.420 -3.023 -3.320 1.00 85.00 78 PRO A O 1
ATOM 515 N N . HIS A 1 79 ? 16.251 -3.628 -5.467 1.00 88.44 79 HIS A N 1
ATOM 516 C CA . HIS A 1 79 ? 14.969 -2.940 -5.655 1.00 88.44 79 HIS A CA 1
ATOM 517 C C . HIS A 1 79 ? 13.849 -3.747 -5.000 1.00 88.44 79 HIS A C 1
ATOM 519 O O . HIS A 1 79 ? 13.695 -4.929 -5.291 1.00 88.44 79 HIS A O 1
ATOM 525 N N . ALA A 1 80 ? 13.075 -3.119 -4.120 1.00 92.44 80 ALA A N 1
ATOM 526 C CA . ALA A 1 80 ? 11.969 -3.742 -3.402 1.00 92.44 80 ALA A CA 1
ATOM 527 C C . ALA A 1 80 ? 10.925 -2.699 -2.995 1.00 92.44 80 ALA A C 1
ATOM 529 O O . ALA A 1 80 ? 11.163 -1.491 -3.056 1.00 92.44 80 ALA A O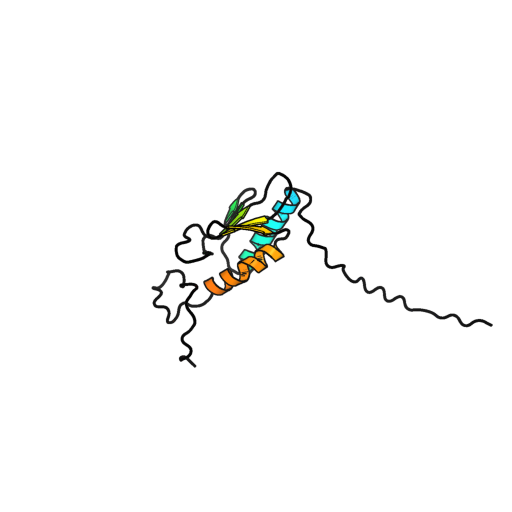 1
ATOM 530 N N . LEU A 1 81 ? 9.783 -3.194 -2.531 1.00 94.50 81 LEU A N 1
ATOM 531 C CA . LEU A 1 81 ? 8.811 -2.443 -1.754 1.00 94.50 81 LEU A CA 1
ATOM 532 C C . LEU A 1 81 ? 9.215 -2.492 -0.280 1.00 94.50 81 LEU A C 1
ATOM 534 O O . LEU A 1 81 ? 9.125 -3.529 0.372 1.00 94.50 81 LEU A O 1
ATOM 538 N N . TYR A 1 82 ? 9.657 -1.370 0.266 1.00 94.88 82 TYR A N 1
ATOM 539 C CA . TYR A 1 82 ? 9.992 -1.236 1.677 1.00 94.88 82 TYR A CA 1
ATOM 540 C C . TYR A 1 82 ? 8.785 -0.726 2.446 1.00 94.88 82 TYR A C 1
ATOM 542 O O . TYR A 1 82 ? 8.489 0.469 2.425 1.00 94.88 82 TYR A O 1
ATOM 550 N N . LEU A 1 83 ? 8.094 -1.642 3.117 1.00 94.94 83 LEU A N 1
ATOM 551 C CA . LEU A 1 83 ? 6.962 -1.342 3.982 1.00 94.94 83 LEU A CA 1
ATOM 552 C C . LEU A 1 83 ? 7.471 -0.823 5.326 1.00 94.94 83 LEU A C 1
ATOM 554 O O . LEU A 1 83 ? 8.304 -1.453 5.973 1.00 94.94 83 LEU A O 1
ATOM 558 N N . ILE A 1 84 ? 6.971 0.336 5.733 1.00 92.94 84 ILE A N 1
ATOM 559 C CA . ILE A 1 84 ? 7.358 1.077 6.926 1.00 92.94 84 ILE A CA 1
ATOM 560 C C . ILE A 1 84 ? 6.134 1.168 7.835 1.00 92.94 84 ILE A C 1
ATOM 562 O O . ILE A 1 84 ? 5.135 1.792 7.475 1.00 92.94 84 ILE A O 1
ATOM 566 N N . ALA A 1 85 ? 6.230 0.536 9.001 1.00 88.81 85 ALA A N 1
ATOM 567 C CA . ALA A 1 85 ? 5.137 0.370 9.956 1.00 88.81 85 ALA A CA 1
ATOM 568 C C . ALA A 1 85 ? 5.695 0.357 11.383 1.00 88.81 85 ALA A C 1
ATOM 570 O O . ALA A 1 85 ? 6.620 -0.408 11.653 1.00 88.81 85 ALA A O 1
ATOM 571 N N . ALA A 1 86 ? 5.174 1.184 12.297 1.00 82.62 86 ALA A N 1
ATOM 572 C CA . ALA A 1 86 ? 5.628 1.237 13.699 1.00 82.62 86 ALA A CA 1
ATOM 573 C C . ALA A 1 86 ? 7.170 1.300 13.870 1.00 82.62 86 ALA A C 1
ATOM 575 O O . ALA A 1 86 ? 7.753 0.617 14.711 1.00 82.62 86 ALA A O 1
ATOM 576 N N . GLY A 1 87 ? 7.855 2.074 13.019 1.00 82.88 87 GLY A N 1
ATOM 577 C CA . GLY A 1 87 ? 9.321 2.198 13.031 1.00 82.88 87 GLY A CA 1
ATOM 578 C C . GLY A 1 87 ? 10.088 0.976 12.505 1.00 82.88 87 GLY A C 1
ATOM 579 O O . GLY A 1 87 ? 11.318 0.976 12.518 1.00 82.88 87 GLY A O 1
ATOM 580 N N . ARG A 1 88 ? 9.394 -0.059 12.020 1.00 87.94 88 ARG A N 1
ATOM 581 C CA . ARG A 1 88 ? 9.988 -1.215 11.342 1.00 87.94 88 ARG A CA 1
ATOM 582 C C . ARG A 1 88 ? 9.953 -1.023 9.838 1.00 87.94 88 ARG A C 1
ATOM 584 O O . ARG A 1 88 ? 9.001 -0.468 9.301 1.00 87.94 88 ARG A O 1
ATOM 591 N N . LEU A 1 89 ? 10.988 -1.531 9.181 1.00 91.94 89 LEU A N 1
ATOM 592 C CA . LEU A 1 89 ? 11.114 -1.578 7.733 1.00 91.94 89 LEU A CA 1
ATOM 593 C C . LEU A 1 89 ? 11.168 -3.046 7.304 1.00 91.94 89 LEU A C 1
ATOM 595 O O . LEU A 1 89 ? 12.069 -3.775 7.715 1.00 91.94 89 LEU A O 1
ATOM 599 N N . THR A 1 90 ? 10.200 -3.465 6.493 1.00 93.69 90 THR A N 1
ATOM 600 C CA . THR A 1 90 ? 10.071 -4.838 5.992 1.00 93.69 90 THR A CA 1
ATOM 601 C C . THR A 1 90 ? 10.124 -4.828 4.464 1.00 93.69 90 THR A C 1
ATOM 603 O O . THR A 1 90 ? 9.268 -4.199 3.838 1.00 93.69 90 THR A O 1
ATOM 606 N N . PRO A 1 91 ? 11.120 -5.477 3.837 1.00 94.25 91 PRO A N 1
ATOM 607 C CA . PRO A 1 91 ? 11.211 -5.548 2.385 1.00 94.25 91 PRO A CA 1
ATOM 608 C C . PRO A 1 91 ? 10.244 -6.590 1.811 1.00 94.25 91 PRO A C 1
ATOM 610 O O . PRO A 1 91 ? 10.113 -7.697 2.331 1.00 94.25 91 PRO A O 1
ATOM 613 N N . HIS A 1 92 ? 9.631 -6.242 0.688 1.00 94.31 92 HIS A N 1
ATOM 614 C CA . HIS A 1 92 ? 8.739 -7.077 -0.102 1.00 94.31 92 HIS A CA 1
ATOM 615 C C . HIS A 1 92 ? 9.153 -7.016 -1.570 1.00 94.31 92 HIS A C 1
ATOM 617 O O . HIS A 1 92 ? 9.442 -5.945 -2.099 1.00 94.31 92 HIS A O 1
ATOM 623 N N . THR A 1 93 ? 9.193 -8.162 -2.242 1.00 92.12 93 THR A N 1
ATOM 624 C CA . THR A 1 93 ? 9.597 -8.229 -3.655 1.00 92.12 93 THR A CA 1
ATOM 625 C C . THR A 1 93 ? 8.423 -8.054 -4.613 1.00 92.12 93 THR A C 1
ATOM 627 O O . THR A 1 93 ? 8.641 -7.755 -5.780 1.00 92.12 93 THR A O 1
ATOM 630 N N . THR A 1 94 ? 7.188 -8.194 -4.125 1.00 93.38 94 THR A N 1
ATOM 631 C CA . THR A 1 94 ? 5.962 -8.039 -4.921 1.00 93.38 94 THR A CA 1
ATOM 632 C C . THR A 1 94 ? 4.864 -7.327 -4.139 1.00 93.38 94 THR A C 1
ATOM 634 O O . THR A 1 94 ? 4.787 -7.451 -2.908 1.00 93.38 94 THR A O 1
ATOM 637 N N . ALA A 1 95 ? 3.966 -6.662 -4.863 1.00 94.38 95 ALA A N 1
ATOM 638 C CA . ALA A 1 95 ? 2.741 -6.052 -4.363 1.00 94.38 95 ALA A CA 1
A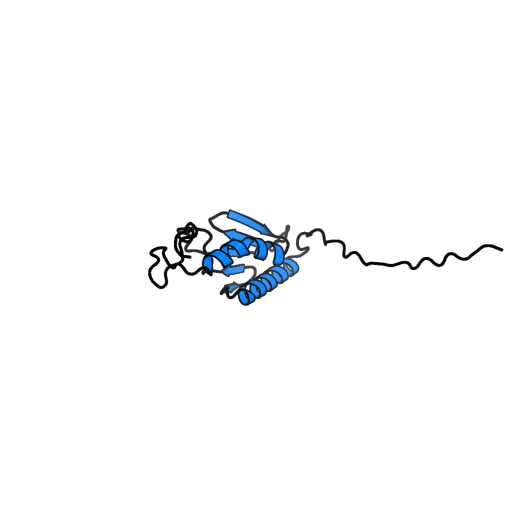TOM 639 C C . ALA A 1 95 ? 1.903 -7.057 -3.576 1.00 94.38 95 ALA A C 1
ATOM 641 O O . ALA A 1 95 ? 1.493 -6.769 -2.459 1.00 94.38 95 ALA A O 1
ATOM 642 N N . GLY A 1 96 ? 1.727 -8.272 -4.104 1.00 94.69 96 GLY A N 1
ATOM 643 C CA . GLY A 1 96 ? 0.961 -9.325 -3.436 1.00 94.69 96 GLY A CA 1
ATOM 644 C C . GLY A 1 96 ? 1.540 -9.708 -2.071 1.00 94.69 96 GLY A C 1
ATOM 645 O O . GLY A 1 96 ? 0.791 -9.881 -1.113 1.00 94.69 96 GLY A O 1
ATOM 646 N N . SER A 1 97 ? 2.870 -9.783 -1.940 1.00 94.56 97 SER A N 1
ATOM 647 C CA . SER A 1 97 ? 3.505 -10.071 -0.646 1.00 94.56 97 SER A CA 1
ATOM 648 C C . SER A 1 97 ? 3.374 -8.909 0.347 1.00 94.56 97 SER A C 1
ATOM 650 O O . SER A 1 97 ? 3.147 -9.149 1.532 1.00 94.56 97 SER A O 1
ATOM 652 N N . ALA A 1 98 ? 3.471 -7.662 -0.130 1.00 95.00 98 ALA A N 1
ATOM 653 C CA . ALA A 1 98 ? 3.261 -6.472 0.691 1.00 95.00 98 ALA A CA 1
ATOM 654 C C . ALA A 1 98 ? 1.793 -6.359 1.129 1.00 95.00 98 ALA A C 1
ATOM 656 O O . ALA A 1 98 ? 1.506 -6.126 2.298 1.00 95.00 98 ALA A O 1
ATOM 657 N N . PHE A 1 99 ? 0.852 -6.607 0.221 1.00 95.50 99 PHE A N 1
ATOM 658 C CA . PHE A 1 99 ? -0.575 -6.616 0.514 1.00 95.50 99 PHE A CA 1
ATOM 659 C C . PHE A 1 99 ? -0.941 -7.726 1.504 1.00 95.50 99 PHE A C 1
ATOM 661 O O . PHE A 1 99 ? -1.651 -7.475 2.473 1.00 95.50 99 PHE A O 1
ATOM 668 N N . ALA A 1 100 ? -0.392 -8.935 1.341 1.00 95.12 100 ALA A N 1
ATOM 669 C CA . ALA A 1 100 ? -0.582 -10.024 2.297 1.00 95.12 100 ALA A CA 1
ATOM 670 C C . ALA A 1 100 ? -0.056 -9.677 3.702 1.00 95.12 100 ALA A C 1
ATOM 6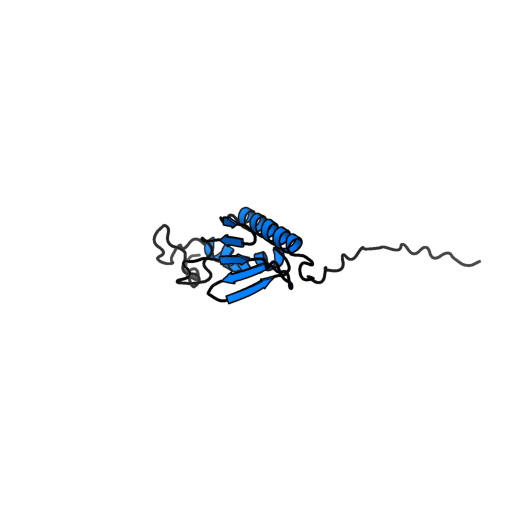72 O O . ALA A 1 100 ? -0.669 -10.079 4.690 1.00 95.12 100 ALA A O 1
ATOM 673 N N . HIS A 1 101 ? 1.036 -8.907 3.796 1.00 93.69 101 HIS A N 1
ATOM 674 C CA . HIS A 1 101 ? 1.534 -8.367 5.065 1.00 93.69 101 HIS A CA 1
ATOM 675 C C . HIS A 1 101 ? 0.553 -7.362 5.680 1.00 93.69 101 HIS A C 1
ATOM 677 O O . HIS A 1 101 ? 0.355 -7.360 6.891 1.00 93.69 101 HIS A O 1
ATOM 683 N N . LEU A 1 102 ? -0.068 -6.512 4.858 1.00 92.56 102 LEU A N 1
ATOM 684 C CA . LEU A 1 102 ? -1.014 -5.490 5.313 1.00 92.56 102 LEU A CA 1
ATOM 685 C C . LEU A 1 102 ? -2.403 -6.038 5.632 1.00 92.56 102 LEU A C 1
ATOM 687 O O . LEU A 1 102 ? -3.105 -5.444 6.444 1.00 92.56 102 LEU A O 1
ATOM 691 N N . ARG A 1 103 ? -2.799 -7.168 5.043 1.00 92.38 103 ARG A N 1
ATOM 692 C CA . ARG A 1 103 ? -4.146 -7.733 5.177 1.00 92.38 103 ARG A CA 1
ATOM 693 C C . ARG A 1 103 ? -4.646 -7.836 6.630 1.00 92.38 103 ARG A C 1
ATOM 695 O O . ARG A 1 103 ? -5.758 -7.375 6.865 1.00 92.38 103 ARG A O 1
ATOM 702 N N . PRO A 1 104 ? -3.868 -8.321 7.620 1.00 88.25 104 PRO A N 1
ATOM 703 C CA . PRO A 1 104 ? -4.324 -8.342 9.012 1.00 88.25 104 PRO A CA 1
ATOM 704 C C . PRO A 1 104 ? -4.654 -6.951 9.572 1.00 88.25 104 PRO A C 1
ATOM 706 O O . PRO A 1 104 ? -5.598 -6.809 10.342 1.00 88.25 104 PRO A O 1
ATOM 709 N N . LEU A 1 105 ? -3.902 -5.918 9.175 1.00 86.62 105 LEU A N 1
ATOM 710 C CA . LEU A 1 105 ? -4.171 -4.535 9.579 1.00 86.62 105 LEU A CA 1
ATOM 711 C C . LEU A 1 105 ? -5.436 -4.000 8.906 1.00 86.62 105 LEU A C 1
ATOM 713 O O . LEU A 1 105 ? -6.214 -3.301 9.545 1.00 86.62 105 LEU A O 1
ATOM 717 N N . ILE A 1 106 ? -5.650 -4.338 7.632 1.00 88.75 106 ILE A N 1
ATOM 718 C CA . ILE A 1 106 ? -6.832 -3.916 6.866 1.00 88.75 106 ILE A CA 1
ATOM 719 C C . ILE A 1 106 ? -8.090 -4.539 7.477 1.00 88.75 106 ILE A C 1
ATOM 721 O O . ILE A 1 106 ? -9.061 -3.841 7.752 1.00 88.75 106 ILE A O 1
ATOM 725 N N . GLU A 1 107 ? -8.047 -5.840 7.764 1.00 86.38 107 GLU A N 1
ATOM 726 C CA . GLU A 1 107 ? -9.133 -6.554 8.436 1.00 86.38 107 GLU A CA 1
ATOM 727 C C . GLU A 1 107 ? -9.401 -5.992 9.836 1.00 86.38 107 GLU A C 1
ATOM 729 O O . GLU A 1 107 ? -10.557 -5.844 10.223 1.00 86.38 107 GLU A O 1
ATOM 734 N N . ALA A 1 108 ? -8.356 -5.657 10.599 1.00 78.56 108 ALA A N 1
ATOM 735 C CA . ALA A 1 108 ? -8.509 -5.029 11.909 1.00 78.56 108 ALA A CA 1
ATOM 736 C C . ALA A 1 108 ? -9.131 -3.625 11.814 1.00 78.56 108 ALA A C 1
ATOM 738 O O . ALA A 1 108 ? -9.978 -3.287 12.636 1.00 78.56 108 ALA A O 1
ATOM 739 N N . ALA A 1 109 ? -8.756 -2.833 10.805 1.00 76.88 109 ALA A N 1
ATOM 740 C CA . ALA A 1 109 ? -9.311 -1.501 10.567 1.00 76.88 109 ALA A CA 1
ATOM 741 C C . ALA A 1 109 ? -10.775 -1.534 10.089 1.00 76.88 109 ALA A C 1
ATOM 743 O O . ALA A 1 109 ? -11.511 -0.581 10.327 1.00 76.88 109 ALA A O 1
ATOM 744 N N . ALA A 1 110 ? -11.196 -2.617 9.428 1.00 76.81 110 ALA A N 1
ATOM 745 C CA . ALA A 1 110 ? -12.560 -2.797 8.933 1.00 76.81 110 ALA A CA 1
ATOM 746 C C . ALA A 1 110 ? -13.542 -3.353 9.982 1.00 76.81 110 ALA A C 1
ATOM 748 O O . ALA A 1 110 ? -14.754 -3.295 9.765 1.00 76.81 110 ALA A O 1
ATOM 749 N N . ARG A 1 111 ? -13.060 -3.921 11.099 1.00 70.19 111 ARG A N 1
ATOM 750 C CA . ARG A 1 111 ? -13.952 -4.455 12.141 1.00 70.19 111 ARG A CA 1
ATOM 751 C C . ARG A 1 111 ? -14.727 -3.317 12.809 1.00 70.19 111 ARG A C 1
ATOM 753 O O . ARG A 1 111 ? -14.110 -2.327 13.197 1.00 70.19 111 ARG A O 1
ATOM 760 N N . PRO A 1 112 ? -16.050 -3.458 12.998 1.00 60.00 112 PRO A N 1
ATOM 761 C CA . PRO A 1 112 ? -16.802 -2.516 13.813 1.00 60.00 112 PRO A CA 1
ATOM 762 C C . PRO A 1 112 ? -16.259 -2.539 15.247 1.00 60.00 112 PRO A C 1
ATOM 764 O O . PRO A 1 112 ? -16.021 -3.608 15.808 1.00 60.00 112 PRO A O 1
ATOM 767 N N . CYS A 1 113 ? -16.052 -1.365 15.849 1.00 59.72 113 CYS A N 1
ATOM 768 C CA . CYS A 1 113 ? -15.570 -1.248 17.230 1.00 59.72 113 CYS A CA 1
ATOM 769 C C . CYS A 1 113 ? -16.684 -1.469 18.275 1.00 59.72 113 CYS A C 1
ATOM 771 O O . CYS A 1 113 ? -16.572 -0.972 19.403 1.00 59.72 113 CYS A O 1
ATOM 773 N N . ASP A 1 114 ? -17.782 -2.126 17.899 1.00 53.53 114 ASP A N 1
ATOM 774 C CA . ASP A 1 114 ? -18.940 -2.306 18.768 1.00 53.53 114 ASP A CA 1
ATOM 775 C C . ASP A 1 114 ? -18.511 -3.051 20.042 1.00 53.53 114 ASP A C 1
ATOM 777 O O . ASP A 1 114 ? -17.878 -4.102 19.990 1.00 53.53 114 ASP A O 1
ATOM 781 N N . GLY A 1 115 ? -18.781 -2.451 21.206 1.00 53.47 115 GLY A N 1
ATOM 782 C CA . GLY A 1 115 ? -18.378 -2.989 22.513 1.00 53.47 115 GLY A CA 1
ATOM 783 C C . GLY A 1 115 ? -16.975 -2.593 23.002 1.00 53.47 115 GLY A C 1
ATOM 784 O O . GLY A 1 115 ? -16.639 -2.866 24.150 1.00 53.47 115 GLY A O 1
ATOM 785 N N . CYS A 1 116 ? -16.175 -1.877 22.205 1.00 56.50 116 CYS A N 1
ATOM 786 C CA . CYS A 1 116 ? -14.797 -1.502 22.566 1.00 56.50 116 CYS A CA 1
ATOM 787 C C . CYS A 1 116 ? -14.649 -0.094 23.171 1.00 56.50 116 CYS A C 1
ATOM 789 O O . CYS A 1 116 ? -13.529 0.407 23.289 1.00 56.50 116 CYS A O 1
ATOM 791 N N . GLY A 1 117 ? -15.757 0.584 23.496 1.00 53.69 117 GLY A N 1
ATOM 792 C CA . GLY A 1 117 ? -15.742 1.962 24.010 1.00 53.69 117 GLY A CA 1
ATOM 793 C C . GLY A 1 117 ? -15.109 2.984 23.053 1.00 53.69 117 GLY A C 1
ATOM 794 O O . GLY A 1 117 ? -14.680 4.054 23.485 1.00 53.69 117 GLY A O 1
ATOM 795 N N . ALA A 1 118 ? -14.996 2.655 21.763 1.00 51.03 118 ALA A N 1
ATOM 796 C CA . ALA A 1 118 ? -14.492 3.579 20.761 1.00 51.03 118 ALA A CA 1
ATOM 797 C C . ALA A 1 118 ? -15.601 4.576 20.400 1.00 51.03 118 ALA A C 1
ATOM 799 O O . ALA A 1 118 ? -16.622 4.206 19.826 1.00 51.03 118 ALA A O 1
ATOM 800 N N . GLU A 1 119 ? -15.397 5.844 20.757 1.00 50.16 119 GLU A N 1
ATOM 801 C CA . GLU A 1 119 ? -16.246 6.952 20.310 1.00 50.16 119 GLU A CA 1
ATOM 802 C C . GLU A 1 119 ? -16.359 6.969 18.778 1.00 50.16 119 GLU A C 1
ATOM 804 O O . GLU A 1 119 ? -15.385 6.671 18.075 1.00 50.16 119 GLU A O 1
ATOM 809 N N . ALA A 1 120 ? -17.525 7.363 18.258 1.00 45.94 120 ALA A N 1
ATOM 810 C CA . ALA A 1 120 ? -17.768 7.451 16.821 1.00 45.94 120 ALA A CA 1
ATOM 811 C C . ALA A 1 120 ? -16.661 8.268 16.123 1.00 45.94 120 ALA A C 1
ATOM 813 O O . ALA A 1 120 ? -16.422 9.431 16.452 1.00 45.94 120 ALA A O 1
ATOM 814 N N . GLY A 1 121 ? -15.967 7.647 15.164 1.00 49.28 121 GLY A N 1
ATOM 815 C CA . GLY A 1 121 ? -14.881 8.274 14.403 1.00 49.28 121 GLY A CA 1
ATOM 816 C C . GLY A 1 121 ? -13.469 8.101 14.979 1.00 49.28 121 GLY A C 1
ATOM 817 O O . GLY A 1 121 ? -12.529 8.659 14.412 1.00 49.28 121 GLY A O 1
ATOM 818 N N . LYS A 1 122 ? -13.277 7.335 16.063 1.00 49.47 122 LYS A N 1
ATOM 819 C CA . LYS A 1 122 ? -11.938 6.923 16.524 1.00 49.47 122 LYS A CA 1
ATOM 820 C C . LYS A 1 122 ? -11.527 5.570 15.921 1.00 49.47 122 LYS A C 1
ATOM 822 O O . LYS A 1 122 ? -12.387 4.709 15.754 1.00 49.47 122 LYS A O 1
ATOM 827 N N . PRO A 1 123 ? -10.229 5.351 15.629 1.00 52.44 123 PRO A N 1
ATOM 828 C CA . PRO A 1 123 ? -9.748 4.039 15.206 1.00 52.44 123 PRO A CA 1
ATOM 829 C C . PRO A 1 123 ? -10.018 2.996 16.297 1.00 52.44 123 PRO A C 1
ATOM 831 O O . PRO A 1 123 ? -9.773 3.270 17.477 1.00 52.44 123 PRO A O 1
ATOM 834 N N . CYS A 1 124 ? -10.484 1.803 15.915 1.00 57.94 124 CYS A N 1
ATOM 835 C CA . CYS A 1 124 ? -10.638 0.702 16.862 1.00 57.94 124 CYS A CA 1
ATOM 836 C C . CYS A 1 124 ? -9.289 0.356 17.498 1.00 57.94 124 CYS A C 1
ATOM 838 O O . CYS A 1 124 ? -8.251 0.35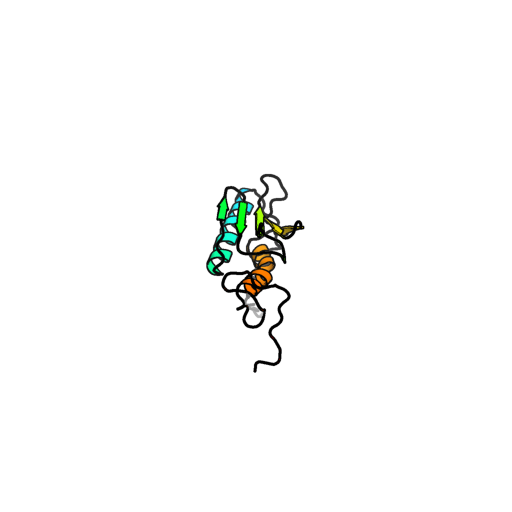2 16.832 1.00 57.94 124 CYS A O 1
ATOM 840 N N . ASN A 1 125 ? -9.297 0.018 18.788 1.00 57.75 125 ASN A N 1
ATOM 841 C CA . ASN A 1 125 ? -8.111 -0.531 19.431 1.00 57.75 125 ASN A CA 1
ATOM 842 C C . ASN A 1 125 ? -7.823 -1.928 18.837 1.00 57.75 125 ASN A C 1
ATOM 844 O O . ASN A 1 125 ? -8.678 -2.806 18.962 1.00 57.75 125 ASN A O 1
ATOM 848 N N . PRO A 1 126 ? -6.642 -2.177 18.239 1.00 53.56 126 PRO A N 1
ATOM 849 C CA . PRO A 1 126 ? -6.313 -3.467 17.623 1.00 53.56 126 PRO A CA 1
ATOM 850 C C . PRO A 1 126 ? -6.248 -4.640 18.617 1.00 53.56 126 PRO A C 1
ATOM 852 O O . PRO A 1 126 ? -6.251 -5.793 18.196 1.00 53.56 126 PRO A O 1
ATOM 855 N N . GLY A 1 127 ? -6.203 -4.372 19.928 1.00 54.41 127 GLY A N 1
ATOM 856 C CA . GLY A 1 127 ? -6.309 -5.391 20.979 1.00 54.41 127 GLY A CA 1
ATOM 857 C C . GLY A 1 127 ? -7.742 -5.748 21.387 1.00 54.41 127 GLY A C 1
ATOM 858 O O . GLY A 1 127 ? -7.918 -6.527 22.321 1.00 54.41 127 GLY A O 1
ATOM 859 N N . CYS A 1 128 ? -8.762 -5.167 20.748 1.00 58.56 128 CYS A N 1
ATOM 860 C CA . CYS A 1 128 ? -10.144 -5.459 21.095 1.00 58.56 128 CYS A CA 1
ATOM 861 C C . CYS A 1 128 ? -10.591 -6.790 20.473 1.00 58.56 128 CYS A C 1
ATOM 863 O O . CYS A 1 128 ? -10.783 -6.902 19.261 1.00 58.56 128 CYS A O 1
ATOM 865 N N . LEU A 1 129 ? -10.725 -7.815 21.312 1.00 54.53 129 LEU A N 1
ATOM 866 C CA . LEU A 1 129 ? -11.456 -9.033 20.977 1.00 54.53 129 LEU A CA 1
ATOM 867 C C . LEU A 1 129 ? -12.955 -8.762 21.179 1.00 54.53 129 LEU A C 1
ATOM 869 O O . LEU A 1 129 ? -13.295 -8.123 22.176 1.00 54.53 129 LEU A O 1
ATOM 873 N N . PRO A 1 130 ? -13.842 -9.227 20.278 1.00 50.44 130 PRO A N 1
ATOM 874 C CA . PRO A 1 130 ? -15.276 -9.176 20.536 1.00 50.44 130 PRO A CA 1
ATOM 875 C C . PRO A 1 130 ? -15.577 -9.913 21.844 1.00 50.44 130 PRO A C 1
ATOM 877 O O . PRO A 1 130 ? -14.983 -10.960 22.121 1.00 50.44 130 PRO A O 1
ATOM 880 N N . ASP A 1 131 ? -16.463 -9.340 22.656 1.00 46.84 131 ASP A N 1
ATOM 881 C CA . ASP A 1 131 ? -16.909 -9.965 23.896 1.00 46.84 131 ASP A CA 1
ATOM 882 C C . ASP A 1 131 ? -17.559 -11.318 23.541 1.00 46.84 131 ASP A C 1
ATOM 884 O O . ASP A 1 131 ? -18.488 -11.347 22.731 1.00 46.84 131 ASP A O 1
ATOM 888 N N . PRO A 1 132 ? -17.085 -12.457 24.078 1.00 51.41 132 PRO A N 1
ATOM 889 C CA . PRO A 1 132 ? -17.613 -13.776 23.724 1.00 51.41 132 PRO A CA 1
ATOM 890 C C . PRO A 1 132 ? -19.062 -14.007 24.187 1.00 51.41 132 PRO A C 1
ATOM 892 O O . PRO A 1 132 ? -19.573 -15.113 24.041 1.00 51.41 132 PRO A O 1
ATOM 895 N N . THR A 1 133 ? -19.710 -13.007 24.790 1.00 49.53 133 THR A N 1
ATOM 896 C CA . THR A 1 133 ? -21.053 -13.107 25.372 1.00 49.53 133 THR A CA 1
ATOM 897 C C . THR A 1 133 ? -22.180 -12.562 24.493 1.00 49.53 133 THR A C 1
ATOM 899 O O . THR A 1 133 ? -23.340 -12.679 24.883 1.00 49.53 133 THR A O 1
ATOM 902 N N . THR A 1 134 ? -21.886 -12.014 23.311 1.00 50.31 134 THR A N 1
ATOM 903 C CA . THR A 1 134 ? -22.916 -11.638 22.328 1.00 50.31 134 THR A CA 1
ATOM 904 C C . THR A 1 134 ? -23.021 -12.694 21.224 1.00 50.31 134 THR A C 1
ATOM 906 O O . THR A 1 134 ? -22.455 -12.514 20.146 1.00 50.31 134 THR A O 1
ATOM 909 N N . ASP A 1 135 ? -23.727 -13.788 21.523 1.00 42.09 135 ASP A N 1
ATOM 910 C CA . ASP A 1 135 ? -24.418 -14.661 20.556 1.00 42.09 135 ASP A CA 1
ATOM 911 C C . ASP A 1 135 ? -25.926 -14.587 20.844 1.00 42.09 135 ASP A C 1
ATOM 913 O O . ASP A 1 135 ? -26.291 -14.628 22.047 1.00 42.09 135 ASP A O 1
#

pLDDT: mean 76.41, std 19.71, range [41.38, 97.56]

Secondary structure (DSSP, 8-state):
-----------------------SSHHHHHHHHHHHHHHHHHTT---EEETTEEEETT--SSTT--S-EEEE--SSSSP-EEEEETTEEEEESSHHHHHHHHHHHHHHHHS--TTTT--TTSPPPTT-PPPTT--